Protein AF-A0A522BXK3-F1 (afdb_monomer)

Sequence (145 aa):
MSDATTETAPAPAKKAGSRSKSTSRRKAPARKAPARKATSRSGASRTPRAASSSTTASTALATALRGLVTGIEDEVTAITGLSGQIDQHVKALNDLRAEATRRLLHLDDLQAAAEDVNLSAFLDTTIQPQLPQVEEEFPARIYGG

Nearest PDB structures (foldseek):
  4fzs-assembly1_A  TM=7.179E-01  e=9.820E+00  Homo sapiens

Radius of gyration: 37.65 Å; Cα contacts (8 Å, |Δi|>4): 10; chains: 1; bounding box: 70×48×107 Å

Mean predicted aligned error: 20.21 Å

Structure (mmCIF, N/CA/C/O backbone):
data_AF-A0A522BXK3-F1
#
_entry.id   AF-A0A522BXK3-F1
#
loop_
_atom_site.group_PDB
_atom_site.id
_atom_site.type_symbol
_atom_site.label_atom_id
_atom_site.label_alt_id
_atom_site.label_comp_id
_atom_site.label_asym_id
_atom_site.label_entity_id
_atom_site.label_seq_id
_atom_site.pdbx_PDB_ins_code
_atom_site.Cartn_x
_atom_site.Cartn_y
_atom_site.Cartn_z
_atom_site.occupancy
_atom_site.B_iso_or_equiv
_atom_site.auth_seq_id
_atom_site.auth_comp_id
_atom_site.auth_asym_id
_atom_site.auth_atom_id
_atom_site.pdbx_PDB_model_num
ATOM 1 N N . MET A 1 1 ? -12.603 -10.399 -50.672 1.00 42.03 1 MET A N 1
ATOM 2 C CA . MET A 1 1 ? -13.122 -9.018 -50.756 1.00 42.03 1 MET A CA 1
ATOM 3 C C . MET A 1 1 ? -14.166 -8.868 -49.670 1.00 42.03 1 MET A C 1
ATOM 5 O O . MET A 1 1 ? -14.897 -9.816 -49.436 1.00 42.03 1 MET A O 1
ATOM 9 N N . SER A 1 2 ? -14.090 -7.757 -48.952 1.00 48.94 2 SER A N 1
ATOM 10 C CA . SER A 1 2 ? -14.501 -7.563 -47.562 1.00 48.94 2 SER A CA 1
ATOM 11 C C . SER A 1 2 ? -15.999 -7.711 -47.277 1.00 48.94 2 SER A C 1
ATOM 13 O O . SER A 1 2 ? -16.821 -7.158 -48.003 1.00 48.94 2 SER A O 1
ATOM 15 N N . ASP A 1 3 ? -16.308 -8.389 -46.168 1.00 42.94 3 ASP A N 1
ATOM 16 C CA . ASP A 1 3 ? -17.612 -8.386 -45.505 1.00 42.94 3 ASP A CA 1
ATOM 17 C C . ASP A 1 3 ? -17.905 -7.012 -44.889 1.00 42.94 3 ASP A C 1
ATOM 19 O O . ASP A 1 3 ? -17.074 -6.425 -44.191 1.00 42.94 3 ASP A O 1
ATOM 23 N N . ALA A 1 4 ? -19.115 -6.519 -45.145 1.00 48.06 4 ALA A N 1
ATOM 24 C CA . ALA A 1 4 ? -19.716 -5.375 -44.485 1.00 48.06 4 ALA A CA 1
ATOM 25 C C . ALA A 1 4 ? -20.928 -5.867 -43.687 1.00 48.06 4 ALA A C 1
ATOM 27 O O . ALA A 1 4 ? -21.944 -6.244 -44.267 1.00 48.06 4 ALA A O 1
ATOM 28 N N . THR A 1 5 ? -20.840 -5.820 -42.360 1.00 53.78 5 THR A N 1
ATOM 29 C CA . THR A 1 5 ? -21.995 -5.953 -41.465 1.00 53.78 5 THR A CA 1
ATOM 30 C C . THR A 1 5 ? -21.954 -4.856 -40.414 1.00 53.78 5 THR A C 1
ATOM 32 O O . THR A 1 5 ? -20.991 -4.697 -39.670 1.00 53.78 5 THR A O 1
ATOM 35 N N . THR A 1 6 ? -23.023 -4.073 -40.425 1.00 50.09 6 THR A N 1
ATOM 36 C CA . THR A 1 6 ? -23.368 -2.983 -39.520 1.00 50.09 6 THR A CA 1
ATOM 37 C C . THR A 1 6 ? -23.777 -3.550 -38.160 1.00 50.09 6 THR A C 1
ATOM 39 O O . THR A 1 6 ? -24.633 -4.429 -38.114 1.00 50.09 6 THR A O 1
ATOM 42 N N . GLU A 1 7 ? -23.250 -3.013 -37.059 1.00 42.94 7 GLU A N 1
ATOM 43 C CA . GLU A 1 7 ? -23.780 -3.273 -35.716 1.00 42.94 7 GLU A CA 1
ATOM 44 C C . GLU A 1 7 ? -24.100 -1.953 -35.005 1.00 42.94 7 GLU A C 1
ATOM 46 O O . GLU A 1 7 ? -23.414 -0.942 -35.146 1.00 42.94 7 GLU A O 1
ATOM 51 N N . THR A 1 8 ? -25.248 -1.963 -34.336 1.00 44.06 8 THR A N 1
ATOM 52 C CA . THR A 1 8 ? -26.043 -0.825 -33.880 1.00 44.06 8 THR A CA 1
ATOM 53 C C . THR A 1 8 ? -26.107 -0.814 -32.349 1.00 44.06 8 THR A C 1
ATOM 55 O O . THR A 1 8 ? -26.414 -1.843 -31.759 1.00 44.06 8 THR A O 1
ATOM 58 N N . ALA A 1 9 ? -25.979 0.393 -31.767 1.00 50.41 9 ALA A N 1
ATOM 59 C CA . ALA A 1 9 ? -26.457 0.846 -30.439 1.00 50.41 9 ALA A CA 1
ATOM 60 C C . ALA A 1 9 ? -25.661 0.415 -29.172 1.00 50.41 9 ALA A C 1
ATOM 62 O O . ALA A 1 9 ? -24.840 -0.490 -29.264 1.00 50.41 9 ALA A O 1
ATOM 63 N N . PRO A 1 10 ? -25.896 1.009 -27.964 1.00 51.41 10 PRO A N 1
ATOM 64 C CA . PRO A 1 10 ? -26.813 2.107 -27.595 1.00 51.41 10 PRO A CA 1
ATOM 65 C C . PRO A 1 10 ? -26.216 3.231 -26.692 1.00 51.41 10 PRO A C 1
ATOM 67 O O . PRO A 1 10 ? -25.212 3.066 -26.008 1.00 51.41 10 PRO A O 1
ATOM 70 N N . ALA A 1 11 ? -26.924 4.367 -26.604 1.00 51.75 11 ALA A N 1
ATOM 71 C CA . ALA A 1 11 ? -26.873 5.289 -25.452 1.00 51.75 11 ALA A CA 1
ATOM 72 C C . ALA A 1 11 ? -27.619 4.679 -24.243 1.00 51.75 11 ALA A C 1
ATOM 74 O O . ALA A 1 11 ? -28.567 3.920 -24.461 1.00 51.75 11 ALA A O 1
ATOM 75 N N . PRO A 1 12 ? -27.269 4.994 -22.976 1.00 51.69 12 PRO A N 1
ATOM 76 C CA . PRO A 1 12 ? 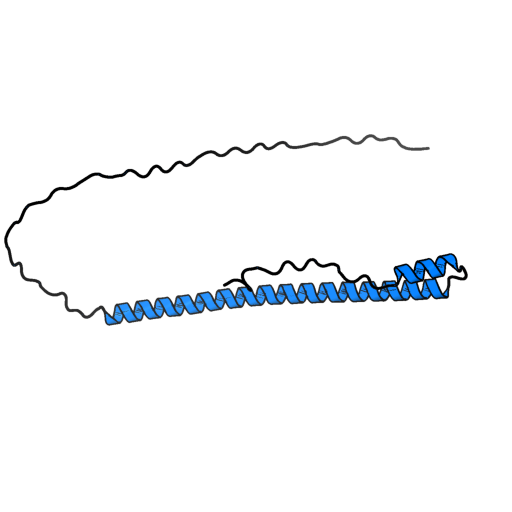-27.993 6.040 -22.211 1.00 51.69 12 PRO A CA 1
ATOM 77 C C . PRO A 1 12 ? -27.071 6.688 -21.123 1.00 51.69 12 PRO A C 1
ATOM 79 O O . PRO A 1 12 ? -25.900 6.362 -21.049 1.00 51.69 12 PRO A O 1
ATOM 82 N N . ALA A 1 13 ? -27.408 7.617 -20.221 1.00 49.12 13 ALA A N 1
ATOM 83 C CA . ALA A 1 13 ? -28.646 8.191 -19.716 1.00 49.12 13 ALA A CA 1
ATOM 84 C C . ALA A 1 13 ? -28.343 9.577 -19.097 1.00 49.12 13 ALA A C 1
ATOM 86 O O . ALA A 1 13 ? -27.313 9.780 -18.456 1.00 49.12 13 ALA A O 1
ATOM 87 N N . LYS A 1 14 ? -29.297 10.507 -19.196 1.00 53.34 14 LYS A N 1
ATOM 88 C CA . LYS A 1 14 ? -29.377 11.699 -18.340 1.00 53.34 14 LYS A CA 1
ATOM 89 C C . LYS A 1 14 ? -29.748 11.289 -16.911 1.00 53.34 14 LYS A C 1
ATOM 91 O O . LYS A 1 14 ? -30.669 10.491 -16.737 1.00 53.34 14 LYS A O 1
ATOM 96 N N . LYS A 1 15 ? -29.182 11.948 -15.894 1.00 45.12 15 LYS A N 1
ATOM 97 C CA . LYS A 1 15 ? -29.881 12.109 -14.609 1.00 45.12 15 LYS A CA 1
ATOM 98 C C . LYS A 1 15 ? -29.579 13.454 -13.954 1.00 45.12 15 LYS A C 1
ATOM 100 O O . LYS A 1 15 ? -28.566 13.649 -13.297 1.00 45.12 15 LYS A O 1
ATOM 105 N N . ALA A 1 16 ? -30.525 14.372 -14.138 1.00 44.84 16 ALA A N 1
ATOM 106 C CA . ALA A 1 16 ? -30.789 15.447 -13.198 1.00 44.84 16 ALA A CA 1
ATOM 107 C C . ALA A 1 16 ? -31.285 14.834 -11.876 1.00 44.84 16 ALA A C 1
ATOM 109 O O . ALA A 1 16 ? -32.099 13.909 -11.887 1.00 44.84 16 ALA A O 1
ATOM 110 N N . GLY A 1 17 ? -30.797 15.345 -10.748 1.00 40.09 17 GLY A N 1
ATOM 111 C CA . GLY A 1 17 ? -31.151 14.861 -9.416 1.00 40.09 17 GLY A CA 1
ATOM 112 C C . GLY A 1 17 ? -31.218 16.003 -8.413 1.00 40.09 17 GLY A C 1
ATOM 113 O O . GLY A 1 17 ? -30.233 16.354 -7.779 1.00 40.09 17 GLY A O 1
ATOM 114 N N . SER A 1 18 ? -32.408 16.579 -8.292 1.00 45.81 18 SER A N 1
ATOM 115 C CA . SER A 1 18 ? -32.825 17.563 -7.296 1.00 45.81 18 SER A CA 1
ATOM 116 C C . SER A 1 18 ? -32.897 16.991 -5.872 1.00 45.81 18 SER A C 1
ATOM 118 O O . SER A 1 18 ? -33.495 15.929 -5.689 1.00 45.81 18 SER A O 1
ATOM 120 N N . ARG A 1 19 ? -32.467 17.751 -4.852 1.00 49.38 19 ARG A N 1
ATOM 121 C CA . ARG A 1 19 ? -33.083 17.765 -3.499 1.00 49.38 19 ARG A CA 1
ATOM 122 C C . ARG A 1 19 ? -32.522 18.941 -2.684 1.00 49.38 19 ARG A C 1
ATOM 124 O O . ARG A 1 19 ? -31.363 18.935 -2.312 1.00 49.38 19 ARG A O 1
ATOM 131 N N . SER A 1 20 ? -33.190 20.091 -2.617 1.00 39.16 20 SER A N 1
ATOM 132 C CA . SER A 1 20 ? -34.314 20.460 -1.735 1.00 39.16 20 SER A CA 1
ATOM 133 C C . SER A 1 20 ? -34.048 20.317 -0.222 1.00 39.16 20 SER A C 1
ATOM 135 O O . SER A 1 20 ? -34.239 19.253 0.354 1.00 39.16 20 SER A O 1
ATOM 137 N N . LYS A 1 21 ? -33.681 21.467 0.371 1.00 43.06 21 LYS A N 1
ATOM 138 C CA . LYS A 1 21 ? -34.280 22.134 1.548 1.00 43.06 21 LYS A CA 1
ATOM 139 C C . LYS A 1 21 ? -34.214 21.440 2.919 1.00 43.06 21 LYS A C 1
ATOM 141 O O . LYS A 1 21 ? -34.942 20.496 3.188 1.00 43.06 21 LYS A O 1
ATOM 146 N N . SER A 1 22 ? -33.541 22.097 3.868 1.00 43.19 22 SER A N 1
ATOM 147 C CA . SER A 1 22 ? -34.096 22.242 5.221 1.00 43.19 22 SER A CA 1
ATOM 148 C C . SER A 1 22 ? -33.616 23.529 5.890 1.00 43.19 22 SER A C 1
ATOM 150 O O . SER A 1 22 ? -32.466 23.685 6.288 1.00 43.19 22 SER A O 1
ATOM 152 N N . THR A 1 23 ? -34.540 24.478 5.981 1.00 47.84 23 THR A N 1
ATOM 153 C CA . THR A 1 23 ? -34.472 25.676 6.812 1.00 47.84 23 THR A CA 1
ATOM 154 C C . THR A 1 23 ? -34.810 25.298 8.251 1.00 47.84 23 THR A C 1
ATOM 156 O O . THR A 1 23 ? -35.932 24.858 8.499 1.00 47.84 23 THR A O 1
ATOM 159 N N . SER A 1 24 ? -33.920 25.548 9.211 1.00 46.66 24 SER A N 1
ATOM 160 C CA . SER A 1 24 ? -34.286 25.512 10.633 1.00 46.66 24 SER A CA 1
ATOM 161 C C . SER A 1 24 ? -34.176 26.909 11.235 1.00 46.66 24 SER A C 1
ATOM 163 O O . SER A 1 24 ? -33.122 27.349 11.686 1.00 46.66 24 SER A O 1
ATOM 165 N N . ARG A 1 25 ? -35.304 27.630 11.205 1.00 51.66 25 ARG A N 1
ATOM 166 C CA . ARG A 1 25 ? -35.551 28.810 12.039 1.00 51.66 25 ARG A CA 1
ATOM 167 C C . ARG A 1 25 ? -35.673 28.333 13.486 1.00 51.66 25 ARG A C 1
ATOM 169 O O . ARG A 1 25 ? -36.647 27.653 13.808 1.00 51.66 25 ARG A O 1
ATOM 176 N N . ARG A 1 26 ? -34.765 28.734 14.378 1.00 48.34 26 ARG A N 1
ATOM 177 C CA . ARG A 1 26 ? -35.015 28.636 15.823 1.00 48.34 26 ARG A CA 1
ATOM 178 C C . ARG A 1 26 ? -35.444 29.985 16.390 1.00 48.34 26 ARG A C 1
ATOM 180 O O . ARG A 1 26 ? -34.723 30.973 16.335 1.00 48.34 26 ARG A O 1
ATOM 187 N N . LYS A 1 27 ? -36.684 29.967 16.887 1.00 48.38 27 LYS A N 1
ATOM 188 C CA . LYS A 1 27 ? -37.396 31.003 17.635 1.00 48.38 27 LYS A CA 1
ATOM 189 C C . LYS A 1 27 ? -36.586 31.492 18.838 1.00 48.38 27 LYS A C 1
ATOM 191 O O . LYS A 1 27 ? -36.109 30.687 19.632 1.00 48.38 27 LYS A O 1
ATOM 196 N N . ALA A 1 28 ? -36.582 32.807 19.023 1.00 59.16 28 ALA A N 1
ATOM 197 C CA . ALA A 1 28 ? -36.414 33.436 20.326 1.00 59.16 28 ALA A CA 1
ATOM 198 C C . ALA A 1 28 ? -37.609 33.112 21.244 1.00 59.16 28 ALA A C 1
ATOM 200 O O . ALA A 1 28 ? -38.738 32.985 20.758 1.00 59.16 28 ALA A O 1
ATOM 201 N N . PRO A 1 29 ? -37.398 33.092 22.567 1.00 54.44 29 PRO A N 1
ATOM 202 C CA . PRO A 1 29 ? -38.425 33.557 23.481 1.00 54.44 29 PRO A CA 1
ATOM 203 C C . PRO A 1 29 ? -37.961 34.764 24.303 1.00 54.44 29 PRO A C 1
ATOM 205 O O . PRO A 1 29 ? -36.798 34.926 24.667 1.00 54.44 29 PRO A O 1
ATOM 208 N N . ALA A 1 30 ? -38.935 35.633 24.541 1.00 51.25 30 ALA A N 1
ATOM 209 C CA . ALA A 1 30 ? -38.826 36.944 25.141 1.00 51.25 30 ALA A CA 1
ATOM 210 C C . ALA A 1 30 ? -38.819 36.925 26.685 1.00 51.25 30 ALA A C 1
ATOM 212 O O . ALA A 1 30 ? -39.466 36.102 27.319 1.00 51.25 30 ALA A O 1
ATOM 213 N N . ARG A 1 31 ? -38.092 37.909 27.232 1.00 47.97 31 ARG A N 1
ATOM 214 C CA . ARG A 1 31 ? -38.337 38.771 28.414 1.00 47.97 31 ARG A CA 1
ATOM 215 C C . ARG A 1 31 ? -39.083 38.238 29.666 1.00 47.97 31 ARG A C 1
ATOM 217 O O . ARG A 1 31 ? -40.281 38.007 29.642 1.00 47.97 31 ARG A O 1
ATOM 224 N N . LYS A 1 32 ? -38.336 38.289 30.788 1.00 43.75 32 LYS A N 1
ATOM 225 C CA . LYS A 1 32 ? -38.619 38.849 32.145 1.00 43.75 32 LYS A CA 1
ATOM 226 C C . LYS A 1 32 ? -40.068 38.868 32.682 1.00 43.75 32 LYS A C 1
ATOM 228 O O . LYS A 1 32 ? -40.880 39.621 32.163 1.00 43.75 32 LYS A O 1
ATOM 233 N N . ALA A 1 33 ? -40.276 38.311 33.887 1.00 50.47 33 ALA A N 1
ATOM 234 C CA . ALA A 1 33 ? -40.407 39.042 35.174 1.00 50.47 33 ALA A CA 1
ATOM 235 C C . ALA A 1 33 ? -40.771 38.086 36.351 1.00 50.47 33 ALA A C 1
ATOM 237 O O . ALA A 1 33 ? -41.214 36.970 36.090 1.00 50.47 33 ALA A O 1
ATOM 238 N N . PRO A 1 34 ? -40.541 38.474 37.629 1.00 59.75 34 PRO A N 1
ATOM 239 C CA . PRO A 1 34 ? -40.436 37.551 38.764 1.00 59.75 34 PRO A CA 1
ATOM 240 C C . PRO A 1 34 ? -41.677 37.517 39.682 1.00 59.75 34 PRO A C 1
ATOM 242 O O . PRO A 1 34 ? -42.626 38.272 39.503 1.00 59.75 34 PRO A O 1
ATOM 245 N N . ALA A 1 35 ? -41.544 36.703 40.739 1.00 45.66 35 ALA A N 1
ATOM 246 C CA . ALA A 1 35 ? -42.295 36.651 42.000 1.00 45.66 35 ALA A CA 1
ATOM 247 C C . ALA A 1 35 ? -43.327 35.520 42.133 1.00 45.66 35 ALA A C 1
ATOM 249 O O . ALA A 1 35 ? -44.419 35.571 41.579 1.00 45.66 35 ALA A O 1
ATOM 250 N N . ARG A 1 36 ? -43.029 34.578 43.039 1.00 48.09 36 ARG A N 1
ATOM 251 C CA . ARG A 1 36 ? -43.814 34.404 44.274 1.00 48.09 36 ARG A CA 1
ATOM 252 C C . ARG A 1 36 ? -43.108 33.463 45.251 1.00 48.09 36 ARG A C 1
ATOM 254 O O . ARG A 1 36 ? -42.792 32.323 44.941 1.00 48.09 36 ARG A O 1
ATOM 261 N N . LYS A 1 37 ? -42.868 33.997 46.448 1.00 45.50 37 LYS A N 1
ATOM 262 C CA . LYS A 1 37 ? -42.425 33.291 47.651 1.00 45.50 37 LYS A CA 1
ATOM 263 C C . LYS A 1 37 ? -43.644 32.542 48.200 1.00 45.50 37 LYS A C 1
ATOM 265 O O . LYS A 1 37 ? -44.657 33.180 48.475 1.00 45.50 37 LYS A O 1
ATOM 270 N N . ALA A 1 38 ? -43.551 31.228 48.365 1.00 51.66 38 ALA A N 1
ATOM 271 C CA . ALA A 1 38 ? -44.502 30.449 49.150 1.00 51.66 38 ALA A CA 1
ATOM 272 C C . ALA A 1 38 ? -43.727 29.601 50.158 1.00 51.66 38 ALA A C 1
ATOM 274 O O . ALA A 1 38 ? -42.678 29.035 49.865 1.00 51.66 38 ALA A O 1
ATOM 275 N N . THR A 1 39 ? -44.231 29.634 51.379 1.00 43.72 39 THR A N 1
ATOM 276 C CA . THR A 1 39 ? -43.613 29.182 52.617 1.00 43.72 39 THR A CA 1
ATOM 277 C C . THR A 1 39 ? -44.046 27.748 52.929 1.00 43.72 39 THR A C 1
ATOM 279 O O . THR A 1 39 ? -45.204 27.393 52.741 1.00 43.72 39 THR A O 1
ATOM 282 N N . SER A 1 40 ? -43.098 26.989 53.484 1.00 46.31 40 SER A N 1
ATOM 283 C CA . SER A 1 40 ? -43.251 25.840 54.386 1.00 46.31 40 SER A CA 1
ATOM 284 C C . SER A 1 40 ? -44.042 24.610 53.911 1.00 46.31 40 SER A C 1
ATOM 286 O O . SER A 1 40 ? -45.253 24.632 53.726 1.00 46.31 40 SER A O 1
ATOM 288 N N . ARG A 1 41 ? -43.364 23.460 53.921 1.00 45.19 41 ARG A N 1
ATOM 289 C CA . ARG A 1 41 ? -43.547 22.457 54.983 1.00 45.19 41 ARG A CA 1
ATOM 290 C C . ARG A 1 41 ? -42.418 21.437 54.909 1.00 45.19 41 ARG A C 1
ATOM 292 O O . ARG A 1 41 ? -42.223 20.772 53.900 1.00 45.19 41 ARG A O 1
ATOM 299 N N . SER A 1 42 ? -41.668 21.380 56.005 1.00 50.00 42 SER A N 1
ATOM 300 C CA . SER A 1 42 ? -40.720 20.324 56.330 1.00 50.00 42 SER A CA 1
ATOM 301 C C . SER A 1 42 ? -41.458 18.985 56.298 1.00 50.00 42 SER A C 1
ATOM 303 O O . SER A 1 42 ? -42.259 18.688 57.181 1.00 50.00 42 SER A O 1
ATOM 305 N N . GLY A 1 43 ? -41.251 18.230 55.222 1.00 43.31 43 GLY A N 1
ATOM 306 C CA . GLY A 1 43 ? -41.623 16.829 55.104 1.00 43.31 43 GLY A CA 1
ATOM 307 C C . GLY A 1 43 ? -40.343 16.016 55.206 1.00 43.31 43 GLY A C 1
ATOM 308 O O . GLY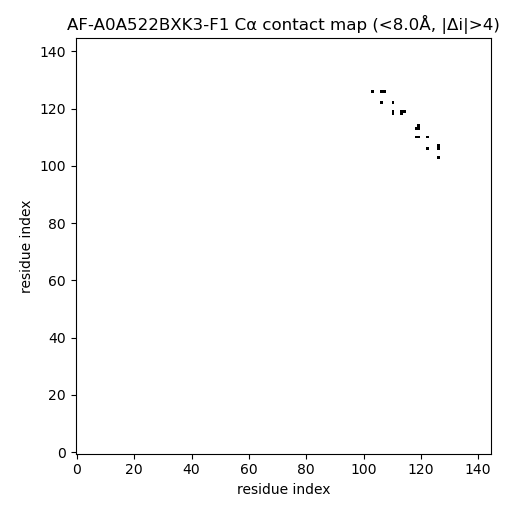 A 1 43 ? -39.415 16.239 54.434 1.00 43.31 43 GLY A O 1
ATOM 309 N N . ALA A 1 44 ? -40.289 15.133 56.200 1.00 48.97 44 ALA A N 1
ATOM 310 C CA . ALA A 1 44 ? -39.147 14.303 56.550 1.00 48.97 44 ALA A CA 1
ATOM 311 C C . ALA A 1 44 ? -38.421 13.730 55.320 1.00 48.97 44 ALA A C 1
ATOM 313 O O . ALA A 1 44 ? -38.942 12.868 54.610 1.00 48.97 44 ALA A O 1
ATOM 314 N N . SER A 1 45 ? -37.183 14.175 55.102 1.00 45.91 45 SER A N 1
ATOM 315 C CA . SER A 1 45 ? -36.260 13.503 54.201 1.00 45.91 45 SER A CA 1
ATOM 316 C C . SER A 1 45 ? -35.842 12.184 54.851 1.00 45.91 45 SER A C 1
ATOM 318 O O . SER A 1 45 ? -34.911 12.116 55.650 1.00 45.91 45 SER A O 1
ATOM 320 N N . ARG A 1 46 ? -36.521 11.088 54.493 1.00 55.94 46 ARG A N 1
ATOM 321 C CA . ARG A 1 46 ? -35.861 9.779 54.526 1.00 55.94 46 ARG A CA 1
ATOM 322 C C . ARG A 1 46 ? -34.762 9.856 53.478 1.00 55.94 46 ARG A C 1
ATOM 324 O O . ARG A 1 46 ? -35.024 9.711 52.288 1.00 55.94 46 ARG A O 1
ATOM 331 N N . THR A 1 47 ? -33.550 10.165 53.922 1.00 52.66 47 THR A N 1
ATOM 332 C CA . THR A 1 47 ? -32.349 10.004 53.114 1.00 52.66 47 THR A CA 1
ATOM 333 C C . THR A 1 47 ? -32.333 8.557 52.618 1.00 52.66 47 THR A C 1
ATOM 335 O O . THR A 1 47 ? -32.332 7.631 53.437 1.00 52.66 47 THR A O 1
ATOM 338 N N . PRO A 1 48 ? -32.373 8.300 51.297 1.00 55.38 48 PRO A N 1
ATOM 339 C CA . PRO A 1 48 ? -32.026 6.979 50.826 1.00 55.38 48 PRO A CA 1
ATOM 340 C C . PRO A 1 48 ? -30.567 6.777 51.228 1.00 55.38 48 PRO A C 1
ATOM 342 O O . PRO A 1 48 ? -29.694 7.583 50.911 1.00 55.38 48 PRO A O 1
ATOM 345 N N . ARG A 1 49 ? -30.339 5.731 52.019 1.00 50.44 49 ARG A N 1
ATOM 346 C CA . ARG A 1 49 ? -29.028 5.213 52.397 1.00 50.44 49 ARG A CA 1
ATOM 347 C C . ARG A 1 49 ? -28.103 5.265 51.175 1.00 50.44 49 ARG A C 1
ATOM 349 O O . ARG A 1 49 ? -28.310 4.529 50.213 1.00 50.44 49 ARG A O 1
ATOM 356 N N . ALA A 1 50 ? -27.115 6.157 51.214 1.00 56.75 50 ALA A N 1
ATOM 357 C CA . ALA A 1 50 ? -26.100 6.328 50.182 1.00 56.75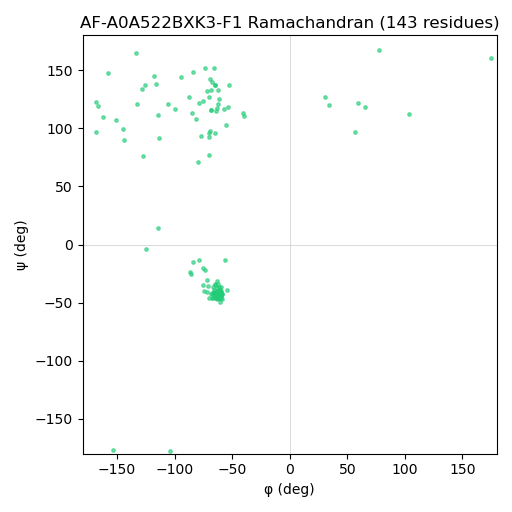 50 ALA A CA 1
ATOM 358 C C . ALA A 1 50 ? -25.155 5.117 50.195 1.00 56.75 50 ALA A C 1
ATOM 360 O O . ALA A 1 50 ? -24.068 5.163 50.757 1.00 56.75 50 ALA A O 1
ATOM 361 N N . ALA A 1 51 ? -25.610 3.999 49.636 1.00 56.25 51 ALA A N 1
ATOM 362 C CA . ALA A 1 51 ? -24.823 2.777 49.482 1.00 56.25 51 ALA A CA 1
ATOM 363 C C . ALA A 1 51 ? -24.557 2.437 48.004 1.00 56.25 51 ALA A C 1
ATOM 365 O O . ALA A 1 51 ? -24.155 1.323 47.698 1.00 56.25 51 ALA A O 1
ATOM 366 N N . SER A 1 52 ? -24.786 3.374 47.080 1.00 54.16 52 SER A N 1
ATOM 367 C CA . SER A 1 52 ? -24.788 3.097 45.636 1.00 54.16 52 SER A CA 1
ATOM 368 C C . SER A 1 52 ? -23.842 3.960 44.796 1.00 54.16 52 SER A C 1
ATOM 370 O O . SER A 1 52 ? -23.722 3.705 43.600 1.00 54.16 52 S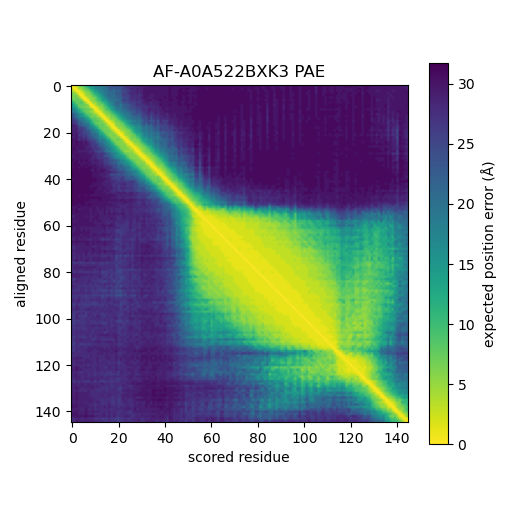ER A O 1
ATOM 372 N N . SER A 1 53 ? -23.131 4.946 45.361 1.00 63.53 53 SER A N 1
ATOM 373 C CA . SER A 1 53 ? -22.232 5.798 44.560 1.00 63.53 53 SER A CA 1
ATOM 374 C C . SER A 1 53 ? -20.936 5.088 44.154 1.00 63.53 53 SER A C 1
ATOM 376 O O . SER A 1 53 ? -20.519 5.216 43.006 1.00 63.53 53 SER A O 1
ATOM 378 N N . SER A 1 54 ? -20.330 4.294 45.046 1.00 71.62 54 SER A N 1
ATOM 379 C CA . SER A 1 54 ? -19.082 3.571 44.760 1.00 71.62 54 SER A CA 1
ATOM 380 C C . SER A 1 54 ? -19.291 2.444 43.752 1.00 71.62 54 SER A C 1
ATOM 382 O O . SER A 1 54 ? -18.554 2.364 42.779 1.00 71.62 54 SER A O 1
ATOM 384 N N . THR A 1 55 ? -20.338 1.630 43.916 1.00 80.69 55 THR A N 1
ATOM 385 C CA . THR A 1 55 ? -20.688 0.573 42.955 1.00 80.69 55 THR A CA 1
ATOM 386 C C . THR A 1 55 ? -20.980 1.159 41.577 1.00 80.69 55 THR A C 1
ATOM 388 O O . THR A 1 55 ? -20.470 0.651 40.586 1.00 80.69 55 THR A O 1
ATOM 391 N N . THR A 1 56 ? -21.711 2.277 41.504 1.00 85.88 56 THR A N 1
ATOM 392 C CA . THR A 1 56 ? -21.989 2.959 40.228 1.00 85.88 56 THR A CA 1
ATOM 393 C C . THR A 1 56 ? -20.710 3.503 39.584 1.00 85.88 56 THR A C 1
ATOM 395 O O . THR A 1 56 ? -20.523 3.344 38.380 1.00 85.88 56 THR A O 1
ATOM 398 N N . ALA A 1 57 ? -19.801 4.091 40.370 1.00 86.00 57 ALA A N 1
ATOM 399 C CA . ALA A 1 57 ? -18.510 4.570 39.875 1.00 86.00 57 ALA A CA 1
ATOM 400 C C . ALA A 1 57 ? -17.616 3.422 39.372 1.00 86.00 57 ALA A C 1
ATOM 402 O O . ALA A 1 57 ? -17.020 3.536 38.302 1.00 86.00 57 ALA A O 1
ATOM 403 N N . SER A 1 58 ? -17.569 2.293 40.085 1.00 90.62 58 SER A N 1
ATOM 404 C CA . SER A 1 58 ? -16.840 1.095 39.653 1.00 90.62 58 SER A CA 1
ATOM 405 C C . SER A 1 58 ? -17.429 0.487 38.378 1.00 90.62 58 SER A C 1
ATOM 407 O O . SER A 1 58 ? -16.676 0.108 37.484 1.00 90.62 58 SER A O 1
ATOM 409 N N . THR A 1 59 ? -18.758 0.436 38.243 1.00 93.56 59 THR A N 1
ATOM 410 C CA . THR A 1 59 ? -19.420 -0.028 37.012 1.00 93.56 59 THR A CA 1
ATOM 411 C C . THR A 1 59 ? -19.154 0.913 35.834 1.00 93.56 59 THR A C 1
ATOM 413 O O . THR A 1 59 ? -18.885 0.445 34.727 1.00 93.56 59 THR A O 1
ATOM 416 N N . ALA A 1 60 ? -19.171 2.230 36.057 1.00 93.56 60 ALA A N 1
ATOM 417 C CA . ALA A 1 60 ? -18.848 3.216 35.027 1.00 93.56 60 ALA A CA 1
ATOM 418 C C . ALA A 1 60 ? -17.386 3.100 34.565 1.00 93.56 60 ALA A C 1
ATOM 420 O O . ALA A 1 60 ? -17.131 3.067 33.363 1.00 93.56 60 ALA A O 1
ATOM 421 N N . LEU A 1 61 ? -16.441 2.950 35.500 1.00 94.50 61 LEU A N 1
ATOM 422 C CA . LEU A 1 61 ? -15.030 2.721 35.183 1.00 94.50 61 LE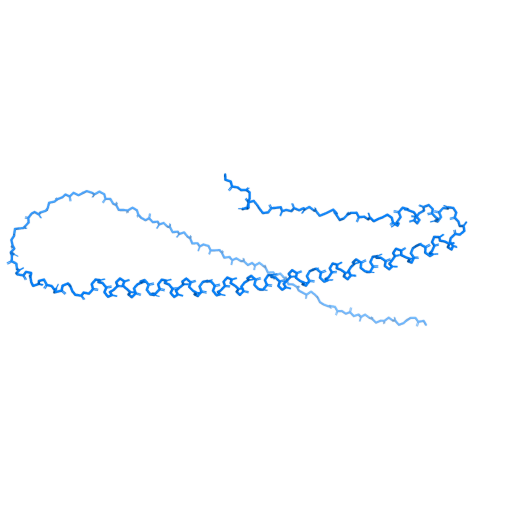U A CA 1
ATOM 423 C C . LEU A 1 61 ? -14.834 1.416 34.406 1.00 94.50 61 LEU A C 1
ATOM 425 O O . LEU A 1 61 ? -14.155 1.413 33.386 1.00 94.50 61 LEU A O 1
ATOM 429 N N . ALA A 1 62 ? -15.456 0.320 34.845 1.00 95.56 62 ALA A N 1
ATOM 430 C CA . ALA A 1 62 ? -15.376 -0.958 34.142 1.00 95.56 62 ALA A CA 1
ATOM 431 C C . ALA A 1 62 ? -15.928 -0.860 32.709 1.00 95.56 62 ALA A C 1
ATOM 433 O O . ALA A 1 62 ? -15.367 -1.450 31.787 1.00 95.56 62 ALA A O 1
ATOM 434 N N . THR A 1 63 ? -16.991 -0.076 32.508 1.00 96.56 63 THR A N 1
ATOM 435 C CA . THR A 1 63 ? -17.562 0.186 31.178 1.00 96.56 63 THR A CA 1
ATOM 436 C C . THR A 1 63 ? -16.614 1.025 30.321 1.00 96.56 63 THR A C 1
ATOM 438 O O . THR A 1 63 ? -16.401 0.696 29.158 1.00 96.56 63 THR A O 1
ATOM 441 N N . ALA A 1 64 ? -15.996 2.063 30.894 1.00 96.12 64 ALA A N 1
ATOM 442 C CA . ALA A 1 64 ? -15.016 2.899 30.203 1.00 96.12 64 ALA A CA 1
ATOM 443 C C . ALA A 1 64 ? -13.757 2.109 29.809 1.00 96.12 64 ALA A C 1
ATOM 445 O O . ALA A 1 64 ? -13.302 2.219 28.675 1.00 96.12 64 ALA A O 1
ATOM 446 N N . LEU A 1 65 ? -13.235 1.266 30.706 1.00 97.25 65 LEU A N 1
ATOM 447 C CA . LEU A 1 65 ? -12.095 0.390 30.423 1.00 97.25 65 LEU A CA 1
ATOM 448 C C . LEU A 1 65 ? -12.428 -0.629 29.335 1.00 97.25 65 LEU A C 1
ATOM 450 O O . LEU A 1 65 ? -11.618 -0.849 28.443 1.00 97.25 65 LEU A O 1
ATOM 454 N N . ARG A 1 66 ? -13.630 -1.214 29.366 1.00 97.06 66 ARG A N 1
ATOM 455 C CA . ARG A 1 66 ? -14.075 -2.116 28.299 1.00 97.06 66 ARG A CA 1
ATOM 456 C C . ARG A 1 66 ? -14.188 -1.386 26.961 1.00 97.06 66 ARG A C 1
ATOM 458 O O . ARG A 1 66 ? -13.729 -1.918 25.963 1.00 97.06 66 ARG A O 1
ATOM 465 N N . GLY A 1 67 ? -14.725 -0.166 26.953 1.00 97.75 67 GLY A N 1
ATOM 466 C CA . GLY A 1 67 ? -14.781 0.671 25.753 1.00 97.75 67 GLY A CA 1
ATOM 467 C C . GLY A 1 67 ? -13.397 1.027 25.205 1.00 97.75 67 GLY A C 1
ATOM 468 O O . GLY A 1 67 ? -13.201 0.977 23.997 1.00 97.75 67 GLY A O 1
ATOM 469 N N . LEU A 1 68 ? -12.428 1.322 26.079 1.00 97.62 68 LEU A N 1
ATOM 470 C CA . LEU A 1 68 ? -11.039 1.558 25.680 1.00 97.62 68 LEU A CA 1
ATOM 471 C C . LEU A 1 68 ? -10.425 0.305 25.049 1.00 97.62 68 LEU A C 1
ATOM 473 O O . LEU A 1 68 ? -9.811 0.406 23.997 1.00 97.62 68 LEU A O 1
ATOM 477 N N . VAL A 1 69 ? -10.603 -0.865 25.670 1.00 98.06 69 VAL A N 1
ATOM 478 C CA . VAL A 1 69 ? -10.085 -2.133 25.134 1.00 98.06 69 VAL A CA 1
ATOM 479 C C . VAL A 1 69 ? -10.679 -2.416 23.757 1.00 98.06 69 VAL A C 1
ATOM 481 O O . VAL A 1 69 ? -9.921 -2.686 22.836 1.00 98.06 69 VAL A O 1
ATOM 484 N N . THR A 1 70 ? -11.993 -2.259 23.582 1.00 97.81 70 THR A N 1
ATOM 485 C CA . THR A 1 70 ? -12.630 -2.422 22.266 1.00 97.81 70 THR A CA 1
ATOM 486 C C . THR A 1 70 ? -12.116 -1.398 21.249 1.00 97.81 70 THR A C 1
ATOM 488 O O . THR A 1 70 ? -11.834 -1.761 20.116 1.00 97.81 70 THR A O 1
ATOM 491 N N . GLY A 1 71 ? -11.907 -0.140 21.650 1.00 98.19 71 GLY A N 1
ATOM 492 C CA . GLY A 1 71 ? -11.310 0.870 20.771 1.00 98.19 71 GLY A CA 1
ATOM 493 C C . GLY A 1 71 ? -9.878 0.524 20.346 1.00 98.19 71 GLY A C 1
ATOM 494 O O . GLY A 1 71 ? -9.530 0.684 19.181 1.00 98.19 71 GLY A O 1
ATOM 495 N N . ILE A 1 72 ? -9.065 -0.011 21.262 1.00 97.50 72 ILE A N 1
ATOM 496 C CA . ILE A 1 72 ? -7.710 -0.493 20.954 1.00 97.50 72 ILE A CA 1
ATOM 497 C C . ILE A 1 72 ? -7.773 -1.697 20.006 1.00 97.50 72 ILE A C 1
ATOM 499 O O . ILE A 1 72 ? -6.984 -1.774 19.070 1.00 97.50 72 ILE A O 1
ATOM 503 N N . GLU A 1 73 ? -8.702 -2.630 20.215 1.00 97.88 73 GLU A N 1
ATOM 504 C CA . GLU A 1 73 ? -8.910 -3.775 19.317 1.00 97.88 73 GLU A CA 1
ATOM 505 C C . GLU A 1 73 ? -9.284 -3.317 17.895 1.00 97.88 73 GLU A C 1
ATOM 507 O O . GLU A 1 73 ? -8.731 -3.827 16.912 1.00 97.88 73 GLU A O 1
ATOM 512 N N . ASP A 1 74 ? -10.153 -2.311 17.776 1.00 97.81 74 ASP A N 1
ATOM 513 C CA . ASP A 1 74 ? -10.535 -1.708 16.495 1.00 97.81 74 ASP A CA 1
ATOM 514 C C . ASP A 1 74 ? -9.336 -1.023 15.812 1.00 97.81 74 ASP A C 1
ATOM 516 O O . ASP A 1 74 ? -9.087 -1.237 14.621 1.00 97.81 74 ASP A O 1
ATOM 520 N N . GLU A 1 75 ? -8.547 -0.242 16.558 1.00 98.00 75 GLU A N 1
ATOM 521 C CA . GLU A 1 75 ? -7.338 0.417 16.048 1.00 98.00 75 GLU A CA 1
ATOM 522 C C . GLU A 1 75 ? -6.277 -0.590 15.598 1.00 98.00 75 GLU A C 1
ATOM 524 O O . GLU A 1 75 ? -5.712 -0.444 14.514 1.00 98.00 75 GLU A O 1
ATOM 529 N N . VAL A 1 76 ? -6.029 -1.644 16.378 1.00 98.31 76 VAL A N 1
ATOM 530 C CA . VAL A 1 76 ? -5.090 -2.716 16.011 1.00 98.31 76 VAL A CA 1
ATOM 531 C C . VAL A 1 76 ? -5.545 -3.408 14.728 1.00 98.31 76 VAL A C 1
ATOM 533 O O . VAL A 1 76 ? -4.721 -3.684 13.850 1.00 98.31 76 VAL A O 1
ATOM 536 N N . THR A 1 77 ? -6.848 -3.639 14.573 1.00 97.56 77 THR A N 1
ATOM 537 C CA . THR A 1 77 ? -7.415 -4.217 13.349 1.00 97.56 77 THR A CA 1
ATOM 538 C C . THR A 1 77 ? -7.213 -3.282 12.151 1.00 97.56 77 THR A C 1
ATOM 540 O O . THR A 1 77 ? -6.792 -3.731 11.082 1.00 97.56 77 THR A O 1
ATOM 543 N N . ALA A 1 78 ? -7.435 -1.976 12.328 1.00 97.06 78 ALA A N 1
ATOM 544 C CA . ALA A 1 78 ? -7.211 -0.972 11.291 1.00 97.06 78 ALA A CA 1
ATOM 545 C C . ALA A 1 78 ? -5.728 -0.858 10.893 1.00 97.06 78 ALA A C 1
ATOM 547 O O . ALA A 1 78 ? -5.413 -0.868 9.702 1.00 97.06 78 ALA A O 1
ATOM 548 N N . ILE A 1 79 ? -4.816 -0.811 11.869 1.00 97.62 79 ILE A N 1
ATOM 549 C CA . ILE A 1 79 ? -3.364 -0.762 11.642 1.00 97.62 79 ILE A CA 1
ATOM 550 C C . ILE A 1 79 ? -2.904 -2.015 10.903 1.00 97.62 79 ILE A C 1
ATOM 552 O O . ILE A 1 79 ? -2.191 -1.905 9.914 1.00 97.62 79 ILE A O 1
ATOM 556 N N . THR A 1 80 ? -3.363 -3.195 11.322 1.00 97.81 80 THR A N 1
ATOM 557 C CA . THR A 1 80 ? -3.035 -4.457 10.643 1.00 97.81 80 THR A CA 1
ATOM 558 C C . THR A 1 80 ? -3.508 -4.440 9.187 1.00 97.81 80 THR A C 1
ATOM 560 O O . THR A 1 80 ? -2.777 -4.864 8.291 1.00 97.81 80 THR A O 1
ATOM 563 N N . GLY A 1 81 ? -4.701 -3.894 8.926 1.00 97.88 81 GLY A N 1
ATOM 564 C CA . GLY A 1 81 ? -5.206 -3.690 7.568 1.00 97.88 81 GLY A CA 1
ATOM 565 C C . GLY A 1 81 ? -4.325 -2.750 6.738 1.00 97.88 81 GLY A C 1
ATOM 566 O O . GLY A 1 81 ? -3.980 -3.080 5.603 1.00 97.88 81 GLY A O 1
ATOM 567 N N . LEU A 1 82 ? -3.920 -1.612 7.308 1.00 97.81 82 LEU A N 1
ATOM 568 C CA . LEU A 1 82 ? -3.024 -0.650 6.657 1.00 97.81 82 LEU A CA 1
ATOM 569 C C . LEU A 1 82 ? -1.636 -1.245 6.390 1.00 97.81 82 LEU A C 1
ATOM 571 O O . LEU A 1 82 ? -1.110 -1.080 5.292 1.00 97.81 82 LEU A O 1
ATOM 575 N N . SER A 1 83 ? -1.063 -1.987 7.339 1.00 97.69 83 SER A N 1
ATOM 576 C CA . SER A 1 83 ? 0.201 -2.705 7.144 1.00 97.69 83 SER A CA 1
ATOM 577 C C . SER A 1 83 ? 0.101 -3.704 5.992 1.00 97.69 83 SER A C 1
ATOM 579 O O . SER A 1 83 ? 0.975 -3.726 5.131 1.00 97.69 83 SER A O 1
ATOM 581 N N . GLY A 1 84 ? -1.006 -4.446 5.896 1.00 97.44 84 GLY A N 1
ATOM 582 C CA . GLY A 1 84 ? -1.245 -5.345 4.766 1.00 97.44 84 GLY A CA 1
ATOM 583 C C . GLY A 1 84 ? -1.326 -4.622 3.415 1.00 97.44 84 GLY A C 1
ATOM 584 O O . GLY A 1 84 ? -0.837 -5.140 2.412 1.00 97.44 84 GLY A O 1
ATOM 585 N N . GLN A 1 85 ? -1.903 -3.417 3.37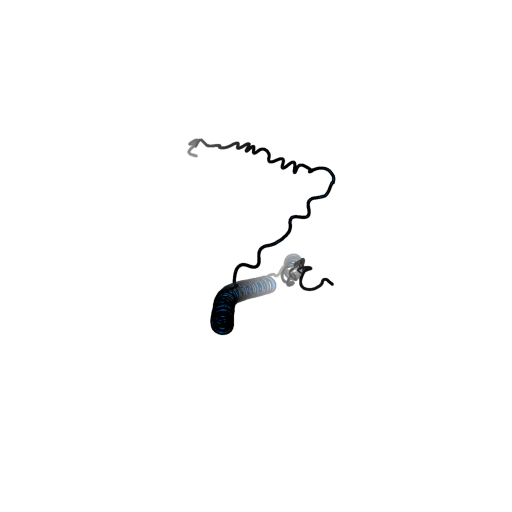0 1.00 97.94 85 GLN A N 1
ATOM 586 C CA . GLN A 1 85 ? -1.912 -2.587 2.157 1.00 97.94 85 GLN A CA 1
ATOM 587 C C . GLN A 1 85 ? -0.507 -2.089 1.799 1.00 97.94 85 GLN A C 1
ATOM 589 O O . GLN A 1 85 ? -0.121 -2.138 0.631 1.00 97.94 85 GLN A O 1
ATOM 594 N N . ILE A 1 86 ? 0.280 -1.659 2.789 1.00 96.56 86 ILE A N 1
ATOM 595 C CA . ILE A 1 86 ? 1.675 -1.245 2.587 1.00 96.56 86 ILE A CA 1
ATOM 596 C C . ILE A 1 86 ? 2.488 -2.400 1.997 1.00 96.56 86 ILE A C 1
ATOM 598 O O . ILE A 1 86 ? 3.170 -2.202 0.993 1.00 96.56 86 ILE A O 1
ATOM 602 N N . ASP A 1 87 ? 2.361 -3.611 2.540 1.00 97.50 87 ASP A N 1
ATOM 603 C CA . ASP A 1 87 ? 3.067 -4.789 2.025 1.00 97.50 87 ASP A CA 1
ATOM 604 C C . ASP A 1 87 ? 2.697 -5.087 0.562 1.00 97.50 87 ASP A C 1
ATOM 606 O O . ASP A 1 87 ? 3.567 -5.390 -0.262 1.00 97.50 87 ASP A O 1
ATOM 610 N N . GLN A 1 88 ? 1.416 -4.946 0.203 1.00 97.25 88 GLN A N 1
ATOM 611 C CA . GLN A 1 88 ? 0.958 -5.086 -1.183 1.00 97.25 88 GLN A CA 1
ATOM 612 C C . GLN A 1 88 ? 1.566 -4.018 -2.101 1.00 97.25 88 GLN A C 1
ATOM 614 O O . GLN A 1 88 ? 2.021 -4.347 -3.199 1.00 97.25 88 GLN A O 1
ATOM 619 N N . HIS A 1 89 ? 1.622 -2.760 -1.658 1.00 96.38 89 HIS A N 1
ATOM 620 C CA . HIS A 1 89 ? 2.237 -1.675 -2.422 1.00 96.38 89 HIS A CA 1
ATOM 621 C C . HIS A 1 89 ? 3.747 -1.862 -2.588 1.00 96.38 89 HIS A C 1
ATOM 623 O O . HIS A 1 89 ? 4.263 -1.682 -3.690 1.00 96.38 89 HIS A O 1
ATOM 629 N N . VAL A 1 90 ? 4.455 -2.285 -1.539 1.00 96.44 90 VAL A N 1
ATOM 630 C CA . VAL A 1 90 ? 5.891 -2.598 -1.605 1.00 96.44 90 VAL A CA 1
ATOM 631 C C . VAL A 1 90 ? 6.146 -3.742 -2.581 1.00 96.44 90 VAL A C 1
ATOM 633 O O . VAL A 1 90 ? 7.071 -3.665 -3.392 1.00 96.44 90 VAL A O 1
ATOM 636 N N . LYS A 1 91 ? 5.307 -4.784 -2.561 1.00 96.06 91 LYS A N 1
ATOM 637 C CA . LYS A 1 91 ? 5.393 -5.875 -3.534 1.00 96.06 91 LYS A CA 1
ATOM 638 C C . LYS A 1 91 ? 5.199 -5.368 -4.966 1.00 96.06 91 LYS A C 1
ATOM 640 O O . LYS A 1 91 ? 6.047 -5.636 -5.810 1.00 96.06 91 LYS A O 1
ATOM 645 N N . ALA A 1 92 ? 4.154 -4.581 -5.217 1.00 94.12 92 ALA A N 1
ATOM 646 C CA . ALA A 1 92 ? 3.890 -4.010 -6.538 1.00 94.12 92 ALA A CA 1
ATOM 647 C C . ALA A 1 92 ? 5.037 -3.106 -7.033 1.00 94.12 92 ALA A C 1
ATOM 649 O O . ALA A 1 92 ? 5.410 -3.167 -8.204 1.00 94.12 92 ALA A O 1
ATOM 650 N N . LEU A 1 93 ? 5.640 -2.304 -6.146 1.00 94.31 93 LEU A N 1
ATOM 651 C CA . LEU A 1 93 ? 6.812 -1.485 -6.473 1.00 94.31 93 LEU A CA 1
ATOM 652 C C . LEU A 1 93 ? 8.035 -2.336 -6.817 1.00 94.31 93 LEU A C 1
ATOM 654 O O . LEU A 1 93 ? 8.751 -2.022 -7.767 1.00 94.31 93 LEU A O 1
ATOM 658 N N . ASN A 1 94 ? 8.277 -3.415 -6.073 1.00 93.50 94 ASN A N 1
ATOM 659 C CA . ASN A 1 94 ? 9.373 -4.333 -6.368 1.00 93.50 94 ASN A CA 1
ATOM 660 C C . ASN A 1 94 ? 9.165 -5.058 -7.703 1.00 93.50 94 ASN A C 1
ATOM 662 O O . ASN A 1 94 ? 10.120 -5.192 -8.469 1.00 93.50 94 ASN A O 1
ATOM 666 N N . ASP A 1 95 ? 7.932 -5.459 -8.016 1.00 94.44 95 ASP A N 1
ATOM 667 C CA . ASP A 1 95 ? 7.587 -6.070 -9.302 1.00 94.44 95 ASP A CA 1
ATOM 668 C C . ASP A 1 95 ? 7.822 -5.086 -10.462 1.00 94.44 95 ASP A C 1
ATOM 670 O O . ASP A 1 95 ? 8.470 -5.438 -11.453 1.00 94.44 95 ASP A O 1
ATOM 674 N N . LEU A 1 96 ? 7.389 -3.828 -10.308 1.00 92.06 96 LEU A N 1
ATOM 675 C CA . LEU A 1 96 ? 7.624 -2.766 -11.291 1.00 92.06 96 LEU A CA 1
ATOM 676 C C . LEU A 1 96 ? 9.120 -2.469 -11.457 1.00 92.06 96 LEU A C 1
ATOM 678 O O . LEU A 1 96 ? 9.602 -2.312 -12.579 1.00 92.06 96 LEU A O 1
ATOM 682 N N . ARG A 1 97 ? 9.878 -2.441 -10.355 1.00 90.06 97 ARG A N 1
ATOM 683 C CA . ARG A 1 97 ? 11.337 -2.283 -10.387 1.00 90.06 97 ARG A CA 1
ATOM 684 C C . ARG A 1 97 ? 11.997 -3.433 -11.148 1.00 90.06 97 ARG A C 1
ATOM 686 O O . ARG A 1 97 ? 12.854 -3.182 -11.989 1.00 90.06 97 ARG A O 1
ATOM 693 N N . ALA A 1 98 ? 11.585 -4.675 -10.898 1.00 91.19 98 ALA A N 1
ATOM 694 C CA . ALA A 1 98 ? 12.109 -5.844 -11.600 1.00 91.19 98 ALA A CA 1
ATOM 695 C C . ALA A 1 98 ? 11.754 -5.836 -13.096 1.00 91.19 98 ALA A C 1
ATOM 697 O O . ALA A 1 98 ? 12.534 -6.302 -13.929 1.00 91.19 98 ALA A O 1
ATOM 698 N N . GLU A 1 99 ? 10.580 -5.326 -13.468 1.00 90.81 99 GLU A N 1
ATOM 699 C CA . GLU A 1 99 ? 10.222 -5.105 -14.869 1.00 90.81 99 GLU A CA 1
ATOM 700 C C . GLU A 1 99 ? 11.077 -4.004 -15.513 1.00 90.81 99 GLU A C 1
ATOM 702 O O . GLU A 1 99 ? 11.626 -4.217 -16.594 1.00 90.81 99 GLU A O 1
ATOM 707 N N . ALA A 1 100 ? 11.258 -2.865 -14.842 1.00 87.56 100 ALA A N 1
ATOM 708 C CA . ALA A 1 100 ? 12.097 -1.774 -15.330 1.00 87.56 100 ALA A CA 1
ATOM 709 C C . ALA A 1 100 ? 13.551 -2.224 -15.544 1.00 87.56 100 ALA A C 1
ATOM 711 O O . ALA A 1 100 ? 14.120 -1.954 -16.598 1.00 87.56 100 ALA A O 1
ATOM 712 N N . THR A 1 101 ? 14.132 -2.985 -14.609 1.00 89.56 101 THR A N 1
ATOM 713 C CA . THR A 1 101 ? 15.480 -3.553 -14.775 1.00 89.56 101 THR A CA 1
ATOM 714 C C . THR A 1 101 ? 15.564 -4.486 -15.984 1.00 89.56 101 THR A C 1
ATOM 716 O O . THR A 1 101 ? 16.520 -4.396 -16.747 1.00 89.56 101 THR A O 1
ATOM 719 N N . ARG A 1 102 ? 14.555 -5.339 -16.213 1.00 90.06 102 ARG A N 1
ATOM 720 C CA . ARG A 1 102 ? 14.506 -6.198 -17.411 1.00 90.06 102 ARG A CA 1
ATOM 721 C C . ARG A 1 102 ? 14.450 -5.385 -18.704 1.00 90.06 102 ARG A C 1
ATOM 723 O O . ARG A 1 102 ? 15.136 -5.729 -19.659 1.00 90.06 102 ARG A O 1
ATOM 730 N N . ARG A 1 103 ? 13.666 -4.303 -18.730 1.00 87.88 103 ARG A N 1
ATOM 731 C CA . ARG A 1 103 ? 13.594 -3.397 -19.887 1.00 87.88 103 ARG A CA 1
ATOM 732 C C . ARG A 1 103 ? 14.929 -2.697 -20.138 1.00 87.88 103 ARG A C 1
ATOM 734 O O . ARG A 1 103 ? 15.333 -2.613 -21.287 1.00 87.88 103 ARG A O 1
ATOM 741 N N . LEU A 1 104 ? 15.619 -2.243 -19.090 1.00 87.75 104 LEU A N 1
ATOM 742 C CA . LEU A 1 104 ? 16.937 -1.614 -19.220 1.00 87.75 104 LEU A CA 1
ATOM 743 C C . LEU A 1 104 ? 17.984 -2.581 -19.776 1.00 87.75 104 LEU A C 1
ATOM 745 O O . LEU A 1 104 ? 18.707 -2.196 -20.681 1.00 87.75 104 LEU A O 1
ATOM 749 N N . LEU A 1 105 ? 18.015 -3.833 -19.307 1.00 89.56 105 LEU A N 1
ATOM 750 C CA . LEU A 1 105 ? 18.900 -4.858 -19.878 1.00 89.56 105 LEU A CA 1
ATOM 751 C C . LEU A 1 105 ? 18.603 -5.097 -21.363 1.00 89.56 105 LEU A C 1
ATOM 753 O O . LEU A 1 105 ? 19.513 -5.139 -22.175 1.00 89.56 105 LEU A O 1
ATOM 757 N N . HIS A 1 106 ? 17.325 -5.179 -21.735 1.00 88.12 106 HIS A N 1
ATOM 758 C CA . HIS A 1 106 ? 16.947 -5.333 -23.139 1.00 88.12 106 HIS A CA 1
ATOM 759 C C . HIS A 1 106 ? 17.325 -4.107 -23.989 1.00 88.12 106 HIS A C 1
ATOM 761 O O . HIS A 1 106 ? 17.638 -4.247 -25.167 1.00 88.12 106 HIS A O 1
ATOM 767 N N . LEU A 1 107 ? 17.271 -2.893 -23.431 1.00 86.94 107 LEU A N 1
ATOM 768 C CA . LEU A 1 107 ? 17.729 -1.685 -24.123 1.00 86.94 107 LEU A CA 1
ATOM 769 C C . LEU A 1 107 ? 19.258 -1.641 -24.252 1.00 86.94 107 LEU A C 1
ATOM 771 O O . LEU A 1 107 ? 19.740 -1.206 -25.292 1.00 86.94 107 LEU A O 1
ATOM 775 N N . ASP A 1 108 ? 19.992 -2.127 -23.251 1.00 86.69 108 ASP A N 1
ATOM 776 C CA . ASP A 1 108 ? 21.453 -2.282 -23.286 1.00 86.69 108 ASP A CA 1
ATOM 777 C C . ASP A 1 108 ? 21.877 -3.295 -24.365 1.00 86.69 108 ASP A C 1
ATOM 779 O O . ASP A 1 108 ? 22.721 -2.992 -25.207 1.00 86.69 108 ASP A O 1
ATOM 783 N N . ASP A 1 109 ? 21.196 -4.444 -24.449 1.00 88.44 109 ASP A N 1
ATOM 784 C CA . ASP A 1 109 ? 21.404 -5.428 -25.522 1.00 88.44 109 ASP A CA 1
ATOM 785 C C . ASP A 1 109 ? 21.148 -4.815 -26.913 1.00 88.44 109 ASP A C 1
ATOM 787 O O . ASP A 1 109 ? 21.914 -5.032 -27.857 1.00 88.44 109 ASP A O 1
ATOM 791 N N . LEU A 1 110 ? 20.079 -4.019 -27.054 1.00 85.50 110 LEU A N 1
ATOM 792 C CA . LEU A 1 110 ? 19.770 -3.312 -28.301 1.00 85.50 110 LEU A CA 1
ATOM 793 C C . LEU A 1 110 ? 20.804 -2.231 -28.630 1.00 85.50 110 LEU A C 1
ATOM 795 O O . LEU A 1 110 ? 21.115 -2.046 -29.804 1.00 85.50 110 LEU A O 1
ATOM 799 N N . GLN A 1 111 ? 21.339 -1.533 -27.629 1.00 83.56 111 GLN A N 1
ATOM 800 C CA . GLN A 1 111 ? 22.404 -0.549 -27.810 1.00 83.56 111 GLN A CA 1
ATOM 801 C C . GLN A 1 111 ? 23.694 -1.221 -28.281 1.00 83.56 111 GLN A C 1
ATOM 803 O O . GLN A 1 111 ? 24.314 -0.743 -29.227 1.00 83.56 111 GLN A O 1
ATOM 808 N N . ALA A 1 112 ? 24.068 -2.349 -27.676 1.00 84.06 112 ALA A N 1
ATOM 809 C CA . ALA A 1 112 ? 25.236 -3.122 -28.085 1.00 84.06 112 ALA A CA 1
ATOM 810 C C . ALA A 1 112 ? 25.101 -3.686 -29.513 1.00 84.06 112 ALA A C 1
ATOM 812 O O . ALA A 1 112 ? 26.100 -3.813 -30.221 1.00 84.06 112 ALA A O 1
ATOM 813 N N . ALA A 1 113 ? 23.877 -4.006 -29.945 1.00 85.31 113 ALA A N 1
ATOM 814 C CA . ALA A 1 113 ? 23.580 -4.476 -31.298 1.00 85.31 113 ALA A CA 1
AT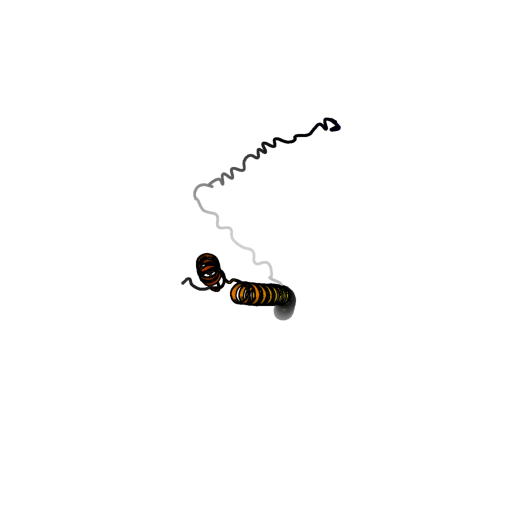OM 815 C C . ALA A 1 113 ? 23.399 -3.346 -32.333 1.00 85.31 113 ALA A C 1
ATOM 817 O O . ALA A 1 113 ? 23.388 -3.612 -33.537 1.00 85.31 113 ALA A O 1
ATOM 818 N N . ALA A 1 114 ? 23.221 -2.097 -31.897 1.00 82.19 114 ALA A N 1
ATOM 819 C CA . ALA A 1 114 ? 22.994 -0.961 -32.780 1.00 82.19 114 ALA A CA 1
ATOM 820 C C . ALA A 1 114 ? 24.319 -0.438 -33.363 1.00 82.19 114 ALA A C 1
ATOM 822 O O . ALA A 1 114 ? 25.097 0.225 -32.685 1.00 82.19 114 ALA A O 1
ATOM 823 N N . GLU A 1 115 ? 24.546 -0.673 -34.656 1.00 78.31 115 GLU A N 1
ATOM 824 C CA . GLU A 1 115 ? 25.704 -0.134 -35.392 1.00 78.31 115 GLU A CA 1
ATOM 825 C C . GLU A 1 115 ? 25.523 1.348 -35.808 1.00 78.31 115 GLU A C 1
ATOM 827 O O . GLU A 1 115 ? 26.485 2.008 -36.202 1.00 78.31 115 GLU A O 1
ATOM 832 N N . ASP A 1 116 ? 24.298 1.890 -35.724 1.00 81.88 116 ASP A N 1
ATOM 833 C CA . ASP A 1 116 ? 23.966 3.270 -36.110 1.00 81.88 116 ASP A CA 1
ATOM 834 C C . ASP A 1 116 ? 24.180 4.272 -34.951 1.00 81.88 116 ASP A C 1
ATOM 836 O O . ASP A 1 116 ? 23.635 4.140 -33.849 1.00 81.88 116 ASP A O 1
ATOM 840 N N . VAL A 1 117 ? 24.945 5.332 -35.233 1.00 77.75 117 VAL A N 1
ATOM 841 C CA . VAL A 1 117 ? 25.271 6.436 -34.312 1.00 77.75 117 VAL A CA 1
ATOM 842 C C . VAL A 1 117 ? 24.024 7.218 -33.873 1.00 77.75 117 VAL A C 1
ATOM 844 O O . VAL A 1 117 ? 23.945 7.668 -32.731 1.00 77.75 117 VAL A O 1
ATOM 847 N N . ASN A 1 118 ? 23.021 7.370 -34.743 1.00 79.69 118 ASN A N 1
ATOM 848 C CA . ASN A 1 118 ? 21.793 8.090 -34.382 1.00 79.69 118 ASN A CA 1
ATOM 849 C C . ASN A 1 118 ? 20.880 7.253 -33.474 1.00 79.69 118 ASN A C 1
ATOM 851 O O . ASN A 1 118 ? 20.221 7.795 -32.585 1.00 79.69 118 ASN A O 1
ATOM 855 N N . LEU A 1 119 ? 20.851 5.933 -33.682 1.00 77.88 119 LEU A N 1
ATOM 856 C CA . LEU A 1 119 ? 20.061 5.013 -32.866 1.00 77.88 119 LEU A CA 1
ATOM 857 C C . LEU A 1 119 ? 20.669 4.859 -31.468 1.00 77.88 119 LEU A C 1
ATOM 859 O O . LEU A 1 119 ? 19.937 4.893 -30.482 1.00 77.88 119 LEU A O 1
ATOM 863 N N . SER A 1 120 ? 21.996 4.770 -31.371 1.00 75.25 120 SER A N 1
ATOM 864 C CA . SER A 1 120 ? 22.699 4.715 -30.083 1.00 75.25 120 SER A CA 1
ATOM 865 C C . SER A 1 120 ? 22.513 5.996 -29.256 1.00 75.25 120 SER A C 1
ATOM 867 O O . SER A 1 120 ? 22.206 5.901 -28.070 1.00 75.25 120 SER A O 1
ATOM 869 N N . ALA A 1 121 ? 22.564 7.183 -29.873 1.00 80.88 121 ALA A N 1
ATOM 870 C CA . ALA A 1 121 ? 22.287 8.450 -29.183 1.00 80.88 121 ALA A CA 1
ATOM 871 C C . ALA A 1 121 ? 20.839 8.554 -28.658 1.00 80.88 121 ALA A C 1
ATOM 873 O O . ALA A 1 121 ? 20.600 9.082 -27.569 1.00 80.88 121 ALA A O 1
ATOM 874 N N . PHE A 1 122 ? 19.859 8.039 -29.409 1.00 81.69 122 PHE A N 1
ATOM 875 C CA . PHE A 1 122 ? 18.475 7.952 -28.938 1.00 81.69 122 PHE A CA 1
ATOM 876 C C . PHE A 1 122 ? 18.343 6.971 -27.765 1.00 81.69 122 PHE A C 1
ATOM 878 O O . PHE A 1 122 ? 17.735 7.313 -26.746 1.00 81.69 122 PHE A O 1
ATOM 885 N N . LEU A 1 123 ? 18.949 5.784 -27.865 1.00 80.69 123 LEU A N 1
ATOM 886 C CA . LEU A 1 123 ? 18.910 4.782 -26.800 1.00 80.69 123 LEU A CA 1
ATOM 887 C C . LEU A 1 123 ? 19.513 5.323 -25.495 1.00 80.69 123 LEU A C 1
ATOM 889 O O . LEU A 1 123 ? 18.848 5.226 -24.463 1.00 80.69 123 LEU A O 1
ATOM 893 N N . ASP A 1 124 ? 20.648 6.026 -25.554 1.00 80.50 124 ASP A N 1
ATOM 894 C CA . ASP A 1 124 ? 21.266 6.699 -24.397 1.00 80.50 124 ASP A CA 1
ATOM 895 C C . ASP A 1 124 ? 20.301 7.653 -23.674 1.00 80.50 124 ASP A C 1
ATOM 897 O O . ASP A 1 124 ? 20.263 7.700 -22.441 1.00 80.50 124 ASP A O 1
ATOM 901 N N . THR A 1 125 ? 19.470 8.396 -24.415 1.00 79.56 125 THR A N 1
ATOM 902 C CA . THR A 1 125 ? 18.465 9.281 -23.796 1.00 79.56 125 THR A CA 1
ATOM 903 C C . THR A 1 125 ? 17.301 8.523 -23.158 1.00 79.56 125 THR A C 1
ATOM 905 O O . THR A 1 125 ? 16.741 8.984 -22.164 1.00 79.56 125 THR A O 1
ATOM 908 N N . THR A 1 126 ? 16.938 7.354 -23.689 1.00 73.69 126 THR A N 1
ATOM 909 C CA . THR A 1 126 ? 15.812 6.549 -23.181 1.00 73.69 126 THR A CA 1
ATOM 910 C C . THR A 1 126 ? 16.180 5.606 -22.035 1.00 73.69 126 THR A C 1
ATOM 912 O O . THR A 1 126 ? 15.308 5.249 -21.245 1.00 73.69 126 THR A O 1
ATOM 915 N N . ILE A 1 127 ? 17.455 5.225 -21.916 1.00 74.12 127 ILE A N 1
ATOM 916 C CA . ILE A 1 127 ? 17.972 4.341 -20.859 1.00 74.12 127 ILE A CA 1
ATOM 917 C C . ILE A 1 127 ? 18.086 5.078 -19.512 1.00 74.12 127 ILE A C 1
ATOM 919 O O . ILE A 1 127 ? 18.084 4.440 -18.457 1.00 74.12 127 ILE A O 1
ATOM 923 N N . GLN A 1 128 ? 18.130 6.418 -19.503 1.00 71.38 128 GLN A N 1
ATOM 924 C CA . GLN A 1 128 ? 18.199 7.171 -18.250 1.00 71.38 128 GLN A CA 1
ATOM 925 C C . GLN A 1 128 ? 16.957 6.925 -17.371 1.00 71.38 128 GLN A C 1
ATOM 927 O O . GLN A 1 128 ? 15.826 7.155 -17.813 1.00 71.38 128 GLN A O 1
ATOM 932 N N . PRO A 1 129 ? 17.136 6.493 -16.107 1.00 64.12 129 PRO A N 1
ATOM 933 C CA . PRO A 1 129 ? 16.020 6.274 -15.201 1.00 64.12 129 PRO A CA 1
ATOM 934 C C . PRO A 1 129 ? 15.311 7.601 -14.917 1.00 64.12 129 PRO A C 1
ATOM 936 O O . PRO A 1 129 ? 15.870 8.507 -14.301 1.00 64.12 129 PRO A O 1
ATOM 939 N N . GLN A 1 130 ? 14.057 7.704 -15.355 1.00 63.19 130 GLN A N 1
ATOM 940 C CA . GLN A 1 130 ? 13.196 8.839 -15.038 1.00 63.19 130 GLN A CA 1
ATOM 941 C C . GLN A 1 130 ? 12.866 8.789 -13.543 1.00 63.19 130 GLN A C 1
ATOM 943 O O . GLN A 1 130 ? 12.231 7.837 -13.080 1.00 63.19 130 GLN A O 1
ATOM 948 N N . LEU A 1 131 ? 13.301 9.791 -12.772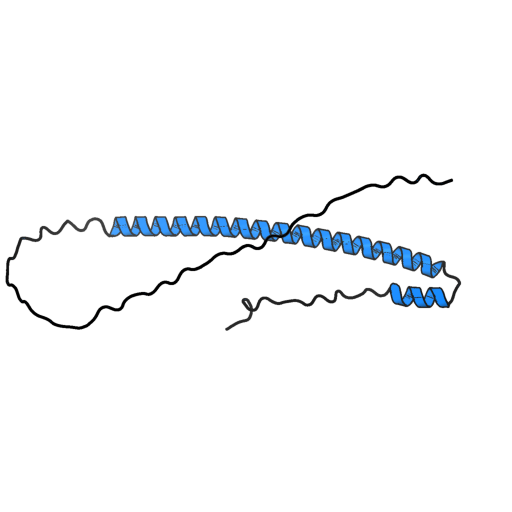 1.00 57.16 131 LEU A N 1
ATOM 949 C CA . LEU A 1 131 ? 12.860 9.909 -11.384 1.00 57.16 131 LEU A CA 1
ATOM 950 C C . LEU A 1 131 ? 11.335 10.107 -11.368 1.00 57.16 131 LEU A C 1
ATOM 952 O O . LEU A 1 131 ? 10.833 10.955 -12.113 1.00 57.16 131 LEU A O 1
ATOM 956 N N . PRO A 1 132 ? 10.589 9.370 -10.526 1.00 61.75 132 PRO A N 1
ATOM 957 C CA . PRO A 1 132 ? 9.169 9.618 -10.345 1.00 61.75 132 PRO A CA 1
ATOM 958 C C . PRO A 1 132 ? 8.952 11.071 -9.906 1.00 61.75 132 PRO A C 1
ATOM 960 O O . PRO A 1 132 ? 9.397 11.469 -8.832 1.00 61.75 132 PRO A O 1
ATOM 963 N N . GLN A 1 133 ? 8.266 11.867 -10.727 1.00 60.19 133 GLN A N 1
ATOM 964 C CA . GLN A 1 133 ? 7.788 13.193 -10.333 1.00 60.19 133 GLN A CA 1
ATOM 965 C C . GLN A 1 133 ? 6.510 13.012 -9.512 1.00 60.19 133 GLN A C 1
ATOM 967 O O . GLN A 1 133 ? 5.405 13.233 -10.001 1.00 60.19 133 GLN A O 1
ATOM 972 N N . VAL A 1 134 ? 6.646 12.497 -8.291 1.00 66.81 134 VAL A N 1
ATOM 973 C CA . VAL A 1 134 ? 5.513 12.402 -7.368 1.00 66.81 134 VAL A CA 1
ATOM 974 C C . VAL A 1 134 ? 5.399 13.743 -6.658 1.00 66.81 134 VAL A C 1
ATOM 976 O O . VAL A 1 134 ? 6.289 14.135 -5.907 1.00 66.81 134 VAL A O 1
ATOM 979 N N . GLU A 1 135 ? 4.311 14.463 -6.919 1.00 62.16 135 GLU A N 1
ATOM 980 C CA . GLU A 1 135 ? 3.903 15.597 -6.097 1.00 62.16 135 GLU A CA 1
ATOM 981 C C . GLU A 1 135 ? 3.420 15.025 -4.757 1.00 62.16 135 GLU A C 1
ATOM 983 O O . GLU A 1 135 ? 2.294 14.545 -4.628 1.00 62.16 135 GLU A O 1
ATOM 988 N N . GLU A 1 136 ? 4.326 14.942 -3.781 1.00 61.69 136 GLU A N 1
ATOM 989 C CA . GLU A 1 136 ? 4.002 14.440 -2.447 1.00 61.69 136 GLU A CA 1
ATOM 990 C C . GLU A 1 136 ? 3.096 15.450 -1.727 1.00 61.69 136 GLU A C 1
ATOM 992 O O . GLU A 1 136 ? 3.550 16.446 -1.161 1.00 61.69 136 GLU A O 1
ATOM 997 N N . GLU A 1 137 ? 1.784 15.206 -1.755 1.00 67.19 137 GLU A N 1
ATOM 998 C CA . GLU A 1 137 ? 0.820 15.980 -0.976 1.00 67.19 137 GLU A CA 1
ATOM 999 C C . GLU A 1 137 ? 0.882 15.529 0.491 1.00 67.19 137 GLU A C 1
ATOM 1001 O O . GLU A 1 137 ? 0.253 14.556 0.916 1.00 67.19 137 GLU A O 1
ATOM 1006 N N . PHE A 1 138 ? 1.692 16.229 1.285 1.00 61.69 138 PHE A N 1
ATOM 1007 C CA . PHE A 1 138 ? 1.808 15.959 2.714 1.00 61.69 138 PHE A CA 1
ATOM 1008 C C . PHE A 1 138 ? 0.522 16.371 3.450 1.00 61.69 138 PHE A C 1
ATOM 1010 O O . PHE A 1 138 ? 0.104 17.530 3.368 1.00 61.69 138 PHE A O 1
ATOM 1017 N N . PRO A 1 139 ? -0.102 15.478 4.243 1.00 66.25 139 PRO A N 1
ATOM 1018 C CA . PRO A 1 139 ? -1.285 15.835 5.010 1.00 66.25 139 PRO A CA 1
ATOM 1019 C C . PRO A 1 139 ? -0.963 16.930 6.038 1.00 66.25 139 PRO A C 1
ATOM 1021 O O . PRO A 1 139 ? -0.233 16.698 7.004 1.00 66.25 139 PRO A O 1
ATOM 1024 N N . ALA A 1 140 ? -1.600 18.097 5.903 1.00 66.88 140 ALA A N 1
ATOM 1025 C CA . ALA A 1 14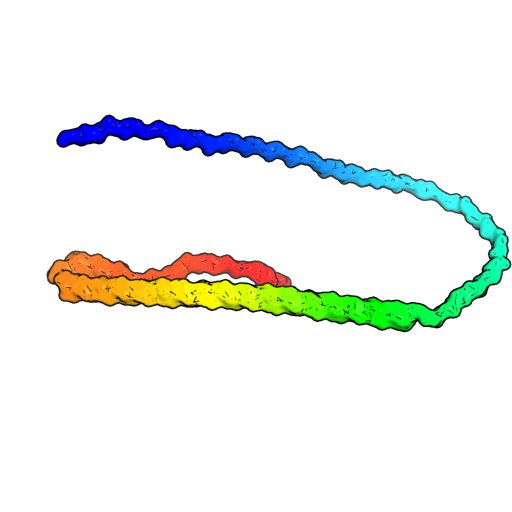0 ? -1.451 19.245 6.814 1.00 66.88 140 ALA A CA 1
ATOM 1026 C C . ALA A 1 140 ? -1.751 18.931 8.296 1.00 66.88 140 ALA A C 1
ATOM 1028 O O . ALA A 1 140 ? -1.434 19.708 9.187 1.00 66.88 140 ALA A O 1
ATOM 1029 N N . ARG A 1 141 ? -2.370 17.781 8.588 1.00 61.31 141 ARG A N 1
ATOM 1030 C CA . ARG A 1 141 ? -2.702 17.352 9.954 1.00 61.31 141 ARG A CA 1
ATOM 1031 C C . ARG A 1 141 ? -1.490 16.881 10.759 1.00 61.31 141 ARG A C 1
ATOM 1033 O O . ARG A 1 141 ? -1.573 16.867 11.980 1.00 61.31 141 ARG A O 1
ATOM 1040 N N . ILE A 1 142 ? -0.404 16.483 10.093 1.00 60.16 142 ILE A N 1
ATOM 1041 C CA . ILE A 1 142 ? 0.844 16.070 10.760 1.00 60.16 142 ILE A CA 1
ATOM 1042 C C . ILE A 1 142 ? 1.720 17.300 11.057 1.00 60.16 142 ILE A C 1
ATOM 1044 O O . ILE A 1 142 ? 2.476 17.310 12.023 1.00 60.16 142 ILE A O 1
ATOM 1048 N N . TYR A 1 143 ? 1.549 18.370 10.275 1.00 57.97 143 TYR A N 1
ATOM 1049 C CA . TYR A 1 143 ? 2.273 19.632 10.400 1.00 57.97 143 TYR A CA 1
ATOM 1050 C C . TYR A 1 143 ? 1.286 20.802 10.485 1.00 57.97 143 TYR A C 1
ATOM 1052 O O . TYR A 1 143 ? 1.073 21.519 9.510 1.00 57.97 143 TYR A O 1
ATOM 1060 N N . GLY A 1 144 ? 0.651 21.007 11.636 1.00 58.31 144 GLY A N 1
ATOM 1061 C CA . GLY A 1 144 ? -0.210 22.173 11.819 1.00 58.31 144 GLY A CA 1
ATOM 1062 C C . GLY A 1 144 ? -0.487 22.478 13.283 1.00 58.31 144 GLY A C 1
ATOM 1063 O O . GLY A 1 144 ? -1.240 21.746 13.922 1.00 58.31 144 GLY A O 1
ATOM 1064 N N . GLY A 1 145 ? 0.088 23.576 13.783 1.00 45.81 145 GLY A N 1
ATOM 1065 C CA . GLY A 1 145 ? -0.188 24.136 15.109 1.00 45.81 145 GLY A CA 1
ATOM 1066 C C . GLY A 1 145 ? 0.947 24.987 15.641 1.00 45.81 145 GLY A C 1
ATOM 1067 O O . GLY A 1 145 ? 1.795 24.408 16.348 1.00 45.81 145 GLY A O 1
#

pLDDT: mean 71.7, std 20.44, range [39.16, 98.31]

Secondary structure (DSSP, 8-state):
-------------------------PPP-----------------------SHHHHHHHHHHHHHHHHHHHHHHHHHHHHHHHHHHHHHHHHHHHHHHHHHHHHHHHHHHHHH---HHHHHHHHHHHS-PPP-------TTTS--

Foldseek 3Di:
DDDDDDDDDDDDDDDDDDDDDDDDDDDDDDDDDDDDDDDDDDDDPPPDPPPPPVVVVVVVVVVVVVVVVVVVVVVVVVVVVVVVVVVVVVVVVVVVVVVLVVVLVVLVVVLVVDPDPVSNVVSVVVSDDDDPPDPPPDPCVVPDD

Solvent-accessible surface area (backbone atoms only — not comparable to full-atom values): 9816 Å² total; per-residue (Å²): 134,84,89,86,82,91,86,82,88,82,88,87,80,90,78,88,82,88,82,86,87,85,85,80,86,80,80,83,85,83,80,88,86,88,90,82,92,81,81,86,77,96,67,86,78,79,72,76,78,88,81,54,65,66,62,50,50,53,52,50,50,53,51,51,52,50,51,49,52,52,51,50,53,53,49,52,52,51,50,53,51,51,51,55,51,50,53,52,51,53,49,53,51,50,52,51,49,55,49,50,53,53,51,48,53,54,49,51,55,50,42,76,70,45,87,48,72,70,58,37,57,51,45,60,66,68,66,54,82,78,75,83,87,70,84,79,81,72,66,56,84,83,67,72,134